Protein AF-A0A101E9X1-F1 (afdb_monomer_lite)

Radius of gyration: 12.65 Å; chains: 1; bounding box: 31×24×36 Å

pLDDT: mean 83.18, std 16.62, range [37.19, 96.62]

Structure (mmCIF, N/CA/C/O backbone):
data_AF-A0A101E9X1-F1
#
_entry.id   AF-A0A101E9X1-F1
#
loop_
_atom_site.group_PDB
_atom_site.id
_atom_site.type_symbol
_atom_site.label_atom_id
_atom_site.label_alt_id
_atom_site.label_comp_id
_atom_site.label_asym_id
_atom_site.label_entity_id
_atom_site.label_seq_id
_atom_site.pdbx_PDB_ins_code
_atom_site.Cartn_x
_atom_site.Cartn_y
_atom_site.Cartn_z
_atom_site.occupancy
_atom_site.B_iso_or_equiv
_atom_site.auth_seq_id
_atom_site.auth_comp_id
_atom_site.auth_asym_id
_atom_site.auth_atom_id
_atom_site.pdbx_PDB_model_num
ATOM 1 N N . MET A 1 1 ? -0.619 -6.859 2.491 1.00 91.12 1 MET A N 1
ATOM 2 C CA . MET A 1 1 ? 0.852 -6.901 2.347 1.00 91.12 1 MET A CA 1
ATOM 3 C C . MET A 1 1 ? 1.194 -7.325 0.937 1.00 91.12 1 MET A C 1
ATOM 5 O O . MET A 1 1 ? 0.418 -8.066 0.348 1.00 91.12 1 MET A O 1
ATOM 9 N N . ILE A 1 2 ? 2.324 -6.852 0.419 1.00 95.06 2 ILE A N 1
ATOM 10 C CA . ILE A 1 2 ? 2.844 -7.185 -0.905 1.00 95.06 2 ILE A CA 1
ATOM 11 C C . ILE A 1 2 ? 4.288 -7.663 -0.729 1.00 95.06 2 ILE A C 1
ATOM 13 O O . ILE A 1 2 ? 5.138 -6.909 -0.269 1.00 95.06 2 ILE A O 1
ATOM 17 N N . PHE A 1 3 ? 4.596 -8.898 -1.109 1.00 91.56 3 PHE A N 1
ATOM 18 C CA . PHE A 1 3 ? 5.970 -9.416 -1.084 1.00 91.56 3 PHE A CA 1
ATOM 19 C C . PHE A 1 3 ? 6.719 -9.015 -2.364 1.00 91.56 3 PHE A C 1
ATOM 21 O O . PHE A 1 3 ? 7.072 -9.852 -3.187 1.00 91.56 3 PHE A O 1
ATOM 28 N N . GLY A 1 4 ? 6.877 -7.708 -2.576 1.00 91.38 4 GLY A N 1
ATOM 29 C CA . GLY A 1 4 ? 7.430 -7.146 -3.808 1.00 91.38 4 GLY A CA 1
ATOM 30 C C . GLY A 1 4 ? 7.261 -5.631 -3.895 1.00 91.38 4 GLY A C 1
ATOM 31 O O . GLY A 1 4 ? 7.170 -4.946 -2.875 1.00 91.38 4 GLY A O 1
ATOM 32 N N . THR A 1 5 ? 7.213 -5.107 -5.119 1.00 91.31 5 THR A N 1
ATOM 33 C CA . THR A 1 5 ? 7.020 -3.675 -5.389 1.00 91.31 5 THR A CA 1
ATOM 34 C C . THR A 1 5 ? 5.559 -3.370 -5.698 1.00 91.31 5 THR A C 1
ATOM 36 O O . THR A 1 5 ? 4.979 -3.955 -6.610 1.00 91.31 5 THR A O 1
ATOM 39 N N . LEU A 1 6 ? 4.972 -2.411 -4.984 1.00 92.06 6 LEU A N 1
ATOM 40 C CA . LEU A 1 6 ? 3.659 -1.864 -5.316 1.00 92.06 6 LEU A CA 1
ATOM 41 C C . LEU A 1 6 ? 3.832 -0.691 -6.291 1.00 92.06 6 LEU A C 1
ATOM 43 O O . LEU A 1 6 ? 4.336 0.342 -5.872 1.00 92.06 6 LEU A O 1
ATOM 47 N N . ARG A 1 7 ? 3.415 -0.841 -7.559 1.00 90.06 7 ARG A N 1
ATOM 48 C CA . ARG A 1 7 ? 3.414 0.244 -8.576 1.00 90.06 7 ARG A CA 1
ATOM 49 C C . ARG A 1 7 ? 2.016 0.804 -8.884 1.00 90.06 7 ARG A C 1
ATOM 51 O O . ARG A 1 7 ? 1.861 1.929 -9.343 1.00 90.06 7 ARG A O 1
ATOM 58 N N . GLY A 1 8 ? 0.979 0.005 -8.646 1.00 91.00 8 GLY A N 1
ATOM 59 C CA . GLY A 1 8 ? -0.408 0.348 -8.963 1.00 91.00 8 GLY A CA 1
ATOM 60 C C . GLY A 1 8 ? -1.142 1.021 -7.806 1.00 91.00 8 GLY A C 1
ATOM 61 O O . GLY A 1 8 ? -0.575 1.819 -7.059 1.00 91.00 8 GLY A O 1
ATOM 62 N N . VAL A 1 9 ? -2.414 0.653 -7.666 1.00 93.31 9 VAL A N 1
ATOM 63 C CA . VAL A 1 9 ? -3.300 1.140 -6.609 1.00 93.31 9 VAL A CA 1
ATOM 64 C C . VAL A 1 9 ? -3.465 0.076 -5.531 1.00 93.31 9 VAL A C 1
ATOM 66 O O . VAL A 1 9 ? -3.667 -1.096 -5.844 1.00 93.31 9 VAL A O 1
ATOM 69 N N . ALA A 1 10 ? -3.433 0.478 -4.262 1.00 94.81 10 ALA A N 1
ATOM 70 C CA . ALA A 1 10 ? -3.823 -0.386 -3.150 1.00 94.81 10 ALA A CA 1
ATOM 71 C C . ALA A 1 10 ? -4.792 0.329 -2.205 1.00 94.81 10 ALA A C 1
ATOM 73 O O . ALA A 1 10 ? -4.634 1.518 -1.927 1.00 94.81 10 ALA A O 1
ATOM 74 N N . HIS A 1 11 ? -5.774 -0.415 -1.683 1.00 96.31 11 HIS A N 1
ATOM 75 C CA . HIS A 1 11 ? -6.721 0.067 -0.678 1.00 96.31 11 HIS A CA 1
ATOM 76 C C . HIS A 1 11 ? -6.781 -0.897 0.504 1.00 96.31 11 HIS A C 1
ATOM 78 O O . HIS A 1 11 ? -7.193 -2.046 0.360 1.00 96.31 11 HIS A O 1
ATOM 84 N N . ALA A 1 12 ? -6.367 -0.425 1.676 1.00 96.56 12 ALA A N 1
ATOM 85 C CA . ALA A 1 12 ? -6.495 -1.140 2.938 1.00 96.56 12 ALA A CA 1
ATOM 86 C C . ALA A 1 12 ? -7.597 -0.526 3.812 1.00 96.56 12 ALA A C 1
ATOM 88 O O . ALA A 1 12 ? -7.869 0.671 3.748 1.00 96.56 12 ALA A O 1
ATOM 89 N N . GLY A 1 13 ? -8.234 -1.348 4.650 1.00 95.88 13 GLY A N 1
ATOM 90 C CA . GL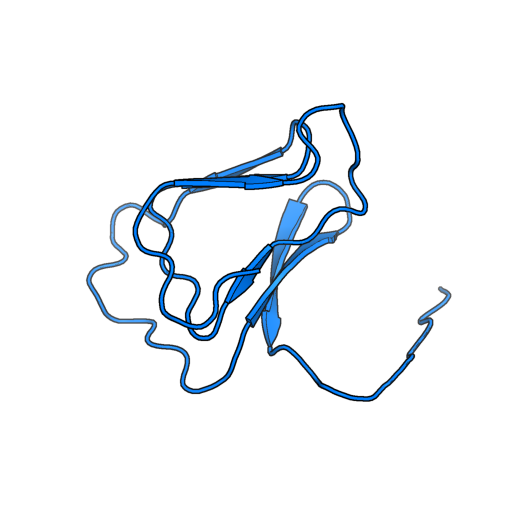Y A 1 13 ? -9.234 -0.866 5.606 1.00 95.88 13 GLY A CA 1
ATOM 91 C C . GLY A 1 13 ? -10.479 -0.251 4.958 1.00 95.88 13 GLY A C 1
ATOM 92 O O . GLY A 1 13 ? -11.030 0.689 5.518 1.00 95.88 13 GLY A O 1
AT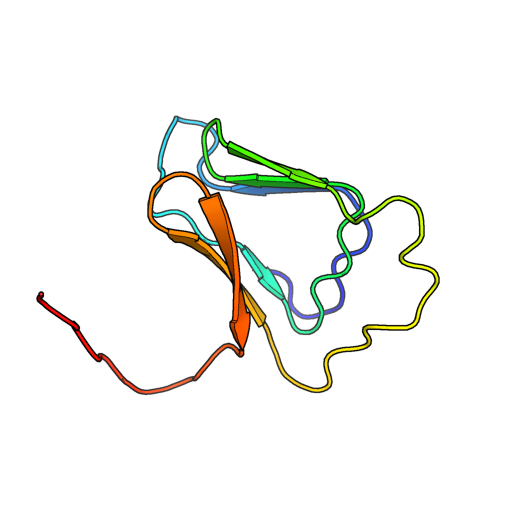OM 93 N N . ALA A 1 14 ? -10.922 -0.760 3.802 1.00 93.94 14 ALA A N 1
ATOM 94 C CA . ALA A 1 14 ? -12.007 -0.188 2.991 1.00 93.94 14 ALA A CA 1
ATOM 95 C C . ALA A 1 14 ? -13.321 0.089 3.754 1.00 93.94 14 ALA A C 1
ATOM 97 O O . ALA A 1 14 ? -14.048 1.009 3.399 1.00 93.94 14 ALA A O 1
ATOM 98 N N . TYR A 1 15 ? -13.583 -0.636 4.844 1.00 95.81 15 TYR A N 1
ATOM 99 C CA . TYR A 1 15 ? -14.718 -0.409 5.749 1.00 95.81 15 TYR A CA 1
ATOM 100 C C . TYR A 1 15 ? -14.469 0.676 6.819 1.00 95.81 15 TYR A C 1
ATOM 102 O O . TYR A 1 15 ? -15.093 0.657 7.874 1.00 95.81 15 TYR A O 1
ATOM 110 N N . GLY A 1 16 ? -13.531 1.598 6.593 1.00 94.38 16 GLY A N 1
ATOM 111 C CA . GLY A 1 16 ? -13.229 2.698 7.520 1.00 94.38 16 GLY A CA 1
ATOM 112 C C . GLY A 1 16 ? -12.199 2.372 8.607 1.00 94.38 16 GLY A C 1
ATOM 113 O O . GLY A 1 16 ? -12.049 3.132 9.559 1.00 94.38 16 GLY A O 1
ATOM 114 N N . ASN A 1 17 ? -11.460 1.265 8.491 1.00 96.25 17 ASN A N 1
ATOM 115 C CA . ASN A 1 17 ? -10.441 0.916 9.481 1.00 96.25 17 ASN A CA 1
ATOM 116 C C . ASN A 1 17 ? -9.147 1.714 9.252 1.00 96.25 17 ASN A C 1
ATOM 118 O O . ASN A 1 17 ? -8.305 1.332 8.438 1.00 96.25 17 ASN A O 1
ATOM 122 N N . THR A 1 18 ? -8.968 2.791 10.016 1.00 95.62 18 THR A N 1
ATOM 123 C CA . THR A 1 18 ? -7.787 3.670 9.962 1.00 95.62 18 THR A CA 1
ATOM 124 C C . THR A 1 18 ? -6.519 3.046 10.548 1.00 95.62 18 THR A C 1
ATOM 126 O O . THR A 1 18 ? -5.424 3.542 10.295 1.00 95.62 18 THR A O 1
ATOM 129 N N . ARG A 1 19 ? -6.638 1.931 11.285 1.00 95.31 19 ARG A N 1
ATOM 130 C CA . ARG A 1 19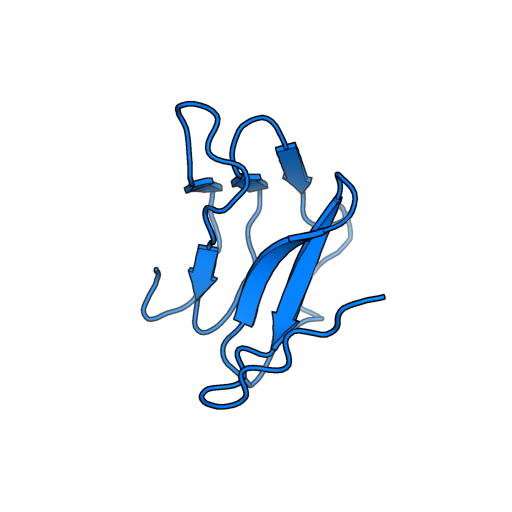 ? -5.498 1.151 11.800 1.00 95.31 19 ARG A CA 1
ATOM 131 C C . ARG A 1 19 ? -4.935 0.167 10.775 1.00 95.31 19 ARG A C 1
ATOM 133 O O . ARG A 1 19 ? -3.967 -0.530 11.072 1.00 95.31 19 ARG A O 1
ATOM 140 N N . ALA A 1 20 ? -5.559 0.052 9.603 1.00 96.06 20 ALA A N 1
ATOM 141 C CA . ALA A 1 20 ? -5.047 -0.789 8.536 1.00 96.06 20 ALA A CA 1
ATOM 142 C C . ALA A 1 20 ? -3.729 -0.228 7.985 1.00 96.06 20 ALA A C 1
ATOM 144 O O . ALA A 1 20 ? -3.492 0.978 7.990 1.00 96.06 20 ALA A O 1
ATOM 145 N N . VAL A 1 21 ? -2.879 -1.120 7.485 1.00 95.38 21 VAL A N 1
ATOM 146 C CA . VAL A 1 21 ? -1.568 -0.763 6.938 1.00 95.38 21 VAL A CA 1
ATOM 147 C C . VAL A 1 21 ? -1.355 -1.412 5.580 1.00 95.38 21 VAL A C 1
ATOM 149 O O . VAL A 1 21 ? -1.877 -2.497 5.301 1.00 95.38 21 VAL A O 1
ATOM 152 N N . VAL A 1 22 ? -0.546 -0.770 4.742 1.00 95.81 22 VAL A N 1
ATOM 153 C CA . VAL A 1 22 ? -0.037 -1.361 3.502 1.00 95.81 22 VAL A CA 1
ATOM 154 C C . VAL A 1 22 ? 1.470 -1.484 3.631 1.00 95.81 22 VAL A C 1
ATOM 156 O O . VAL A 1 22 ? 2.160 -0.477 3.669 1.00 95.81 22 VAL A O 1
ATOM 159 N N . ALA A 1 23 ? 1.980 -2.712 3.695 1.00 94.75 23 ALA A N 1
ATOM 160 C CA . ALA A 1 23 ? 3.417 -2.967 3.685 1.00 94.75 23 ALA A CA 1
ATOM 161 C C . ALA A 1 23 ? 3.844 -3.648 2.385 1.00 94.75 23 ALA A C 1
ATOM 163 O O . ALA A 1 23 ? 3.130 -4.533 1.889 1.00 94.75 23 ALA A O 1
ATOM 164 N N . ALA A 1 24 ? 4.996 -3.235 1.862 1.00 93.69 24 ALA A N 1
ATOM 165 C CA . ALA A 1 24 ? 5.623 -3.782 0.665 1.00 93.69 24 ALA A CA 1
ATOM 166 C C . ALA A 1 24 ? 7.155 -3.770 0.793 1.00 93.69 24 ALA A C 1
ATOM 168 O O . ALA A 1 24 ? 7.695 -3.057 1.633 1.00 93.69 24 ALA A O 1
ATOM 169 N N . PHE A 1 25 ? 7.874 -4.520 -0.047 1.00 91.38 25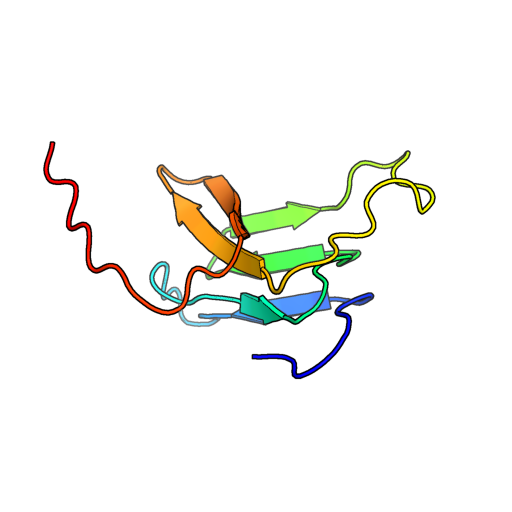 PHE A N 1
ATOM 170 C CA . PHE A 1 25 ? 9.334 -4.362 -0.131 1.00 91.38 25 PHE A CA 1
ATOM 171 C C . PHE A 1 25 ? 9.729 -3.011 -0.725 1.00 91.38 25 PHE A C 1
ATOM 173 O O . PHE A 1 25 ? 10.773 -2.483 -0.370 1.00 91.38 25 PHE A O 1
ATOM 180 N N . LYS A 1 26 ? 8.896 -2.474 -1.623 1.00 89.25 26 LYS A N 1
ATOM 181 C CA . LYS A 1 26 ? 9.020 -1.123 -2.178 1.00 89.25 26 LYS A CA 1
ATOM 182 C C . LYS A 1 26 ? 7.627 -0.530 -2.380 1.00 89.25 26 LYS A C 1
ATOM 184 O O . LYS A 1 26 ? 6.794 -1.168 -3.039 1.00 89.25 26 LYS A O 1
ATOM 189 N N . LEU A 1 27 ? 7.366 0.653 -1.832 1.00 90.38 27 LEU A N 1
ATOM 190 C CA . LEU A 1 27 ? 6.128 1.398 -2.046 1.00 90.38 27 LEU A CA 1
ATOM 191 C C . LEU A 1 27 ? 6.340 2.495 -3.096 1.00 90.38 27 LEU A C 1
ATOM 193 O O . LEU A 1 27 ? 6.674 3.626 -2.766 1.00 90.38 27 LEU A O 1
ATOM 197 N N . ASN A 1 28 ? 6.013 2.183 -4.354 1.00 89.44 28 ASN A N 1
ATOM 198 C CA . ASN A 1 28 ? 5.953 3.162 -5.447 1.00 89.44 28 ASN A CA 1
ATOM 199 C C . ASN A 1 28 ? 4.523 3.264 -6.026 1.00 89.44 28 ASN A C 1
ATOM 201 O O . ASN A 1 28 ? 4.347 3.127 -7.239 1.00 89.44 28 ASN A O 1
ATOM 205 N N . PRO A 1 29 ? 3.468 3.408 -5.196 1.00 90.12 29 PRO A N 1
ATOM 206 C CA . PRO A 1 29 ? 2.098 3.371 -5.683 1.00 90.12 29 PRO A CA 1
ATOM 207 C C . PRO A 1 29 ? 1.751 4.630 -6.480 1.00 90.12 29 PRO A C 1
ATOM 209 O O . PRO A 1 29 ? 1.943 5.746 -6.008 1.00 90.12 29 PRO A O 1
ATOM 212 N N . THR A 1 30 ? 1.099 4.453 -7.626 1.00 89.94 30 THR A N 1
ATOM 213 C CA . THR A 1 30 ? 0.354 5.543 -8.290 1.00 89.94 30 THR A CA 1
ATOM 214 C C . THR A 1 30 ? -0.729 6.119 -7.371 1.00 89.94 30 THR A C 1
ATOM 216 O O . THR A 1 30 ? -0.968 7.327 -7.354 1.00 89.94 30 THR A O 1
ATOM 219 N N . GLN A 1 31 ? -1.367 5.268 -6.558 1.00 91.69 31 GLN A N 1
ATOM 220 C CA . GLN A 1 31 ? -2.316 5.692 -5.534 1.00 91.69 31 GLN A CA 1
ATOM 221 C C . GLN A 1 31 ? -2.343 4.724 -4.346 1.00 91.69 31 GLN A C 1
ATOM 223 O O . GLN A 1 31 ? -2.430 3.507 -4.505 1.00 91.69 31 GLN A O 1
ATOM 228 N N . LEU A 1 32 ? -2.359 5.268 -3.134 1.00 93.62 32 LEU A N 1
ATOM 229 C CA . LEU A 1 32 ? -2.458 4.499 -1.902 1.00 93.62 32 LEU A CA 1
ATOM 230 C C . LEU A 1 32 ? -3.651 4.967 -1.077 1.00 93.62 32 LEU A C 1
ATOM 232 O O . LEU A 1 32 ? -3.813 6.162 -0.838 1.00 93.62 32 LEU A O 1
ATOM 236 N N . ARG A 1 33 ? -4.497 4.032 -0.642 1.00 95.56 33 ARG A N 1
ATOM 237 C CA . ARG A 1 33 ? -5.670 4.324 0.186 1.00 95.56 33 ARG A CA 1
ATOM 238 C C . ARG A 1 33 ? -5.654 3.517 1.473 1.00 95.56 33 ARG A C 1
ATOM 240 O O . ARG A 1 33 ? -5.440 2.303 1.449 1.00 95.56 33 ARG A O 1
ATOM 247 N N . ILE A 1 34 ? -5.944 4.180 2.584 1.00 96.62 34 ILE A N 1
ATOM 248 C CA . ILE A 1 34 ? -6.143 3.545 3.888 1.00 96.62 34 ILE A CA 1
ATOM 249 C C . ILE A 1 34 ? -7.410 4.148 4.487 1.00 96.62 34 ILE A C 1
ATOM 251 O O . ILE A 1 34 ? -7.471 5.354 4.709 1.00 96.62 34 ILE A O 1
ATOM 255 N N . ALA A 1 35 ? -8.436 3.326 4.709 1.00 96.12 35 ALA A N 1
ATOM 256 C CA . ALA A 1 35 ? -9.784 3.800 5.020 1.00 96.12 35 ALA A CA 1
ATOM 257 C C . ALA A 1 35 ? -10.262 4.833 3.979 1.00 96.12 35 ALA A C 1
ATOM 259 O O . ALA A 1 35 ? -10.2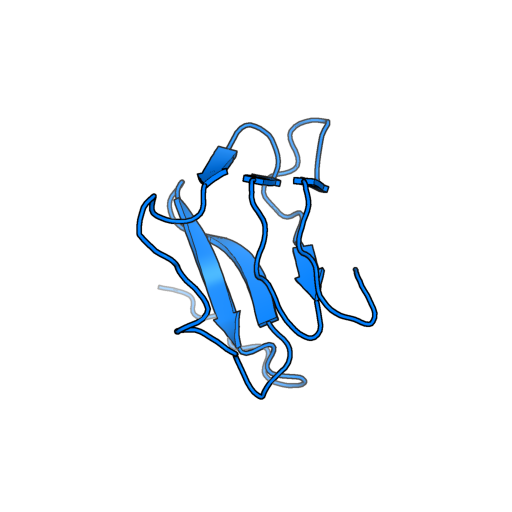91 4.536 2.784 1.00 96.12 35 ALA A O 1
ATOM 260 N N . ASN A 1 36 ? -10.631 6.029 4.422 1.00 95.00 36 ASN A N 1
ATOM 261 C CA . ASN A 1 36 ? -11.055 7.162 3.602 1.00 95.00 36 ASN A CA 1
ATOM 262 C C . ASN A 1 36 ? -9.902 8.109 3.213 1.00 95.00 36 ASN A C 1
ATOM 264 O O . ASN A 1 36 ? -10.139 9.096 2.521 1.00 95.00 36 ASN A O 1
ATOM 268 N N . TYR A 1 37 ? -8.668 7.822 3.631 1.00 94.69 37 TYR A N 1
ATOM 269 C CA . TYR A 1 37 ? -7.498 8.642 3.332 1.00 94.69 37 TYR A CA 1
ATOM 270 C C . TYR A 1 37 ? -6.834 8.185 2.039 1.00 94.69 37 TYR A C 1
ATOM 272 O O . TYR A 1 37 ? -6.684 6.986 1.786 1.00 94.69 37 TYR A O 1
ATOM 280 N N . ILE A 1 38 ? -6.418 9.154 1.228 1.00 92.12 38 ILE A N 1
ATOM 281 C CA . ILE A 1 38 ? -5.817 8.929 -0.083 1.00 92.12 38 ILE A CA 1
ATOM 282 C C . ILE A 1 38 ? -4.484 9.663 -0.133 1.00 92.12 38 ILE A C 1
ATOM 284 O O . ILE A 1 38 ? -4.426 10.858 0.134 1.00 92.12 38 ILE A O 1
ATOM 288 N N . SER A 1 39 ? -3.441 8.952 -0.541 1.00 87.81 39 SER A N 1
ATOM 289 C CA . SER A 1 39 ? -2.153 9.519 -0.917 1.00 87.81 39 SER A CA 1
ATOM 290 C C . SER A 1 39 ? -1.846 9.181 -2.372 1.00 87.81 39 SER A C 1
ATOM 292 O O . SER A 1 39 ? -2.229 8.117 -2.874 1.00 87.81 39 SER A O 1
ATOM 294 N N . ARG A 1 40 ? -1.208 10.117 -3.069 1.00 83.00 40 ARG A N 1
ATOM 295 C CA . ARG A 1 40 ? -0.747 9.964 -4.450 1.00 83.00 40 ARG A CA 1
ATOM 296 C C . ARG A 1 40 ? 0.752 10.208 -4.472 1.00 83.00 40 ARG A C 1
ATOM 298 O O . ARG A 1 40 ? 1.243 11.026 -3.694 1.00 83.00 40 ARG A O 1
ATOM 305 N N . ALA A 1 41 ? 1.455 9.504 -5.353 1.00 73.25 41 ALA A N 1
ATOM 306 C CA . ALA A 1 41 ? 2.831 9.865 -5.651 1.00 73.25 41 ALA A CA 1
ATOM 307 C C . ALA A 1 41 ? 2.869 11.313 -6.184 1.00 73.25 41 ALA A C 1
ATOM 309 O O . ALA A 1 41 ? 1.930 11.713 -6.878 1.00 73.25 41 ALA A O 1
ATOM 310 N N . PRO A 1 42 ? 3.899 12.105 -5.845 1.00 68.62 42 PRO A N 1
ATOM 311 C CA . PRO A 1 42 ? 4.077 13.418 -6.446 1.00 68.62 42 PRO A CA 1
ATOM 312 C C . PRO A 1 42 ? 4.226 13.285 -7.967 1.00 68.62 42 PRO A C 1
ATOM 314 O O . PRO A 1 42 ? 4.829 12.323 -8.442 1.00 68.62 42 PRO A O 1
ATOM 317 N N . ASP A 1 43 ? 3.699 14.258 -8.715 1.00 64.88 43 ASP A N 1
ATOM 318 C CA . ASP A 1 43 ? 3.613 14.218 -10.187 1.00 64.88 43 ASP A CA 1
ATOM 319 C C . ASP A 1 43 ? 4.983 14.064 -10.883 1.00 64.88 43 ASP A C 1
ATOM 321 O O . ASP A 1 43 ? 5.050 13.615 -12.024 1.00 64.88 43 ASP A O 1
ATOM 325 N N . ASN A 1 44 ? 6.075 14.369 -10.173 1.00 59.72 44 ASN A N 1
ATOM 326 C CA . ASN A 1 44 ? 7.449 14.388 -10.678 1.00 59.72 44 ASN A CA 1
ATOM 327 C C . ASN A 1 44 ? 8.291 13.219 -10.130 1.00 59.72 44 ASN A C 1
ATOM 329 O O . ASN A 1 44 ? 9.517 13.265 -10.189 1.00 59.72 44 ASN A O 1
ATOM 333 N N . ALA A 1 45 ? 7.666 12.212 -9.510 1.00 59.16 45 ALA A N 1
ATOM 334 C CA . ALA A 1 45 ? 8.358 11.056 -8.939 1.00 59.16 45 ALA A CA 1
ATOM 335 C C . ALA A 1 45 ? 8.799 10.072 -10.038 1.00 59.16 45 ALA A C 1
ATOM 337 O O . ALA A 1 45 ? 8.390 8.910 -10.064 1.00 59.16 45 ALA A O 1
ATOM 338 N N . GLU A 1 46 ? 9.610 10.546 -10.978 1.00 52.91 46 GLU A N 1
ATOM 339 C CA . GLU A 1 46 ? 10.270 9.718 -11.977 1.00 52.91 46 GLU A CA 1
ATOM 340 C C . GLU A 1 46 ? 11.406 8.957 -11.283 1.00 52.91 46 GLU A C 1
ATOM 342 O O . GLU A 1 46 ? 12.463 9.516 -11.032 1.00 52.91 46 GLU A O 1
ATOM 347 N N . ASP A 1 47 ? 11.154 7.701 -10.897 1.00 54.66 47 ASP A N 1
ATOM 348 C CA . ASP A 1 47 ? 12.140 6.668 -10.521 1.00 54.66 47 ASP A CA 1
ATOM 349 C C . ASP A 1 47 ? 13.211 6.990 -9.437 1.00 54.66 47 ASP A C 1
ATOM 351 O O . ASP A 1 47 ? 13.988 6.105 -9.079 1.00 54.66 47 ASP A O 1
ATOM 355 N N . GLU A 1 48 ? 13.241 8.184 -8.835 1.00 54.22 48 GLU A N 1
ATOM 356 C CA . GLU A 1 48 ? 14.336 8.615 -7.946 1.00 54.22 48 GLU A CA 1
ATOM 357 C C . GLU A 1 48 ? 14.288 7.995 -6.543 1.00 54.22 48 GLU A C 1
ATOM 359 O O . GLU A 1 48 ? 15.331 7.794 -5.915 1.00 54.22 48 GLU A O 1
ATOM 364 N N . TYR A 1 49 ? 13.105 7.631 -6.037 1.00 61.66 49 TYR A N 1
ATOM 365 C CA . TYR A 1 49 ? 12.980 7.013 -4.715 1.00 61.66 49 TYR A CA 1
ATOM 366 C C . TYR A 1 49 ? 12.809 5.496 -4.823 1.00 61.66 49 TYR A C 1
ATOM 368 O O . TYR A 1 49 ? 11.704 4.950 -4.796 1.00 61.66 49 TYR A O 1
ATOM 376 N N . VAL A 1 50 ? 13.935 4.791 -4.946 1.00 63.53 50 VAL A N 1
ATOM 377 C CA . VAL A 1 50 ? 13.991 3.334 -4.784 1.00 63.53 50 VAL A CA 1
ATOM 378 C C . VAL A 1 50 ? 14.456 3.025 -3.368 1.00 63.53 50 VAL A C 1
ATOM 380 O O . VAL A 1 50 ? 15.650 2.928 -3.086 1.00 63.53 50 VAL A O 1
ATOM 383 N N . SER A 1 51 ? 13.494 2.838 -2.468 1.00 68.50 51 SER A N 1
ATOM 384 C CA . SER A 1 51 ? 13.772 2.336 -1.123 1.00 68.50 51 SER A CA 1
ATOM 385 C C . SER A 1 51 ? 14.483 0.976 -1.205 1.00 68.50 51 SER A C 1
ATOM 387 O O . SER A 1 51 ? 14.065 0.084 -1.953 1.00 68.50 51 SER A O 1
ATOM 389 N N . GLN A 1 52 ? 15.586 0.808 -0.467 1.00 80.62 52 GLN A N 1
ATOM 390 C CA . GLN A 1 52 ? 16.332 -0.462 -0.394 1.00 80.62 52 GLN A CA 1
ATOM 391 C C . GLN A 1 52 ? 15.856 -1.376 0.743 1.00 80.62 52 GLN A C 1
ATOM 393 O O . GLN A 1 52 ? 16.401 -2.456 0.959 1.00 80.62 52 GLN A O 1
ATOM 398 N N . HIS A 1 53 ? 14.846 -0.943 1.484 1.00 87.88 53 HIS A N 1
ATOM 399 C CA . HIS A 1 53 ? 14.312 -1.622 2.654 1.00 87.88 53 HIS A CA 1
ATOM 400 C C . HIS 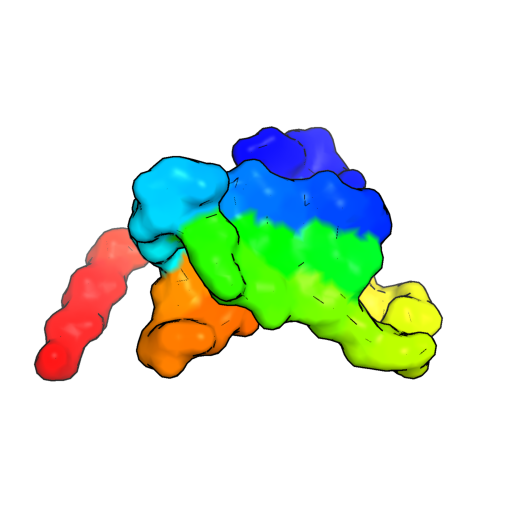A 1 53 ? 12.795 -1.729 2.528 1.00 87.88 53 HIS A C 1
ATOM 402 O O . HIS A 1 53 ? 12.192 -0.851 1.913 1.00 87.88 53 HIS A O 1
ATOM 408 N N . PRO A 1 54 ? 12.173 -2.757 3.132 1.00 91.69 54 PRO A N 1
ATOM 409 C CA . PRO A 1 54 ? 10.725 -2.845 3.183 1.00 91.69 54 PRO A CA 1
ATOM 410 C C . PRO A 1 54 ? 10.115 -1.629 3.881 1.00 91.69 54 PRO A C 1
ATOM 412 O O . PRO A 1 54 ? 10.719 -1.037 4.776 1.00 91.69 54 PRO A O 1
ATOM 415 N N . GLU A 1 55 ? 8.903 -1.274 3.480 1.00 93.12 55 GLU A N 1
ATOM 416 C CA . GLU A 1 55 ? 8.210 -0.061 3.904 1.00 93.12 55 GLU A CA 1
ATOM 417 C C . GLU A 1 55 ? 6.793 -0.387 4.351 1.00 93.12 55 GLU A C 1
ATOM 419 O O . GLU A 1 55 ? 6.176 -1.355 3.895 1.00 93.12 55 GLU A O 1
ATOM 424 N N . VAL A 1 56 ? 6.269 0.450 5.240 1.00 94.31 56 VAL A N 1
ATOM 425 C CA . VAL A 1 56 ? 4.884 0.402 5.691 1.00 94.31 56 VAL A CA 1
ATOM 426 C C . VAL A 1 56 ? 4.253 1.778 5.573 1.00 94.31 56 VAL A C 1
ATOM 428 O O . VAL A 1 56 ? 4.818 2.782 5.994 1.00 94.31 56 VAL A O 1
ATOM 431 N N . ALA A 1 57 ? 3.059 1.806 4.996 1.00 94.88 57 ALA A N 1
ATOM 432 C CA . ALA A 1 57 ? 2.186 2.958 4.996 1.00 94.88 57 ALA A CA 1
ATOM 433 C C . ALA A 1 57 ? 1.089 2.792 6.044 1.00 94.88 57 ALA A C 1
ATOM 435 O O . ALA A 1 57 ? 0.423 1.748 6.096 1.00 94.88 57 ALA A O 1
ATOM 436 N N . ARG A 1 58 ? 0.875 3.838 6.842 1.00 94.88 58 ARG A N 1
ATOM 437 C CA . ARG A 1 58 ? -0.163 3.906 7.879 1.00 94.88 58 ARG A CA 1
ATOM 438 C C . ARG A 1 58 ? -0.720 5.317 8.011 1.00 94.88 58 ARG A C 1
ATOM 440 O O . ARG A 1 58 ? -0.136 6.269 7.501 1.00 94.88 58 ARG A O 1
ATOM 447 N N . ILE A 1 59 ? -1.827 5.449 8.735 1.00 95.00 59 ILE A N 1
ATOM 448 C CA . ILE A 1 59 ? -2.340 6.761 9.129 1.00 95.00 59 ILE A CA 1
ATOM 449 C C . ILE A 1 59 ? -1.610 7.253 10.380 1.00 95.00 59 ILE A C 1
ATOM 451 O O . ILE A 1 59 ? -1.512 6.535 11.376 1.00 95.00 59 ILE A O 1
ATOM 455 N N . CYS A 1 60 ? -1.117 8.487 10.323 1.00 91.75 60 CYS A N 1
ATOM 456 C CA . CYS A 1 60 ? -0.582 9.237 11.451 1.00 91.75 60 CYS A CA 1
ATOM 457 C C . CYS A 1 60 ? -1.163 10.651 11.391 1.00 91.75 60 CYS A C 1
ATOM 459 O O . CYS A 1 60 ? -1.015 11.323 10.375 1.00 91.75 60 CYS A O 1
ATOM 461 N N . GLU A 1 61 ? -1.876 11.073 12.439 1.00 90.88 61 GLU A N 1
ATOM 462 C CA . GLU A 1 61 ? -2.466 12.423 12.532 1.00 90.88 61 GLU A CA 1
ATOM 463 C C . GLU A 1 61 ? -3.294 12.826 11.293 1.00 90.88 61 GLU A C 1
ATOM 465 O O . GLU A 1 61 ? -3.216 13.942 10.791 1.00 90.88 61 GLU A O 1
ATOM 470 N N . GLY A 1 62 ? -4.068 11.880 10.750 1.00 89.94 62 GLY A N 1
ATOM 471 C CA . GLY A 1 62 ? -4.906 12.111 9.567 1.00 89.94 62 GLY A CA 1
ATOM 472 C C . GLY A 1 62 ? -4.155 12.146 8.231 1.00 89.94 62 GLY A C 1
ATOM 473 O O . GLY A 1 62 ? -4.774 12.393 7.201 1.00 89.94 62 GLY A O 1
ATOM 474 N N . ASN A 1 63 ? -2.855 11.856 8.220 1.00 90.31 63 ASN A N 1
ATOM 475 C CA . ASN A 1 63 ? -2.037 11.789 7.015 1.00 90.31 63 ASN A CA 1
ATOM 476 C C . ASN A 1 63 ? -1.558 10.360 6.759 1.00 90.31 63 ASN A C 1
ATOM 478 O O . ASN A 1 63 ? -1.304 9.596 7.692 1.00 90.31 63 ASN A O 1
ATOM 482 N N . VAL A 1 64 ? -1.414 9.989 5.487 1.00 92.00 64 VAL A N 1
ATOM 483 C CA . VAL A 1 64 ? -0.758 8.731 5.110 1.00 92.00 64 VAL A CA 1
ATOM 484 C C . VAL A 1 64 ? 0.749 8.953 5.185 1.00 92.00 64 VAL A C 1
ATOM 486 O O . VAL A 1 64 ? 1.295 9.732 4.409 1.00 92.00 64 VAL A O 1
ATOM 489 N N . VAL A 1 65 ? 1.415 8.255 6.100 1.00 91.69 65 VAL A N 1
ATOM 490 C CA . VAL A 1 65 ? 2.868 8.315 6.285 1.00 91.69 65 VAL A CA 1
ATOM 491 C C . VAL A 1 65 ? 3.477 6.992 5.851 1.00 91.69 65 VAL A C 1
ATOM 493 O O . VAL A 1 65 ? 2.950 5.930 6.189 1.00 91.69 65 VAL A O 1
ATOM 496 N N . ILE A 1 66 ? 4.578 7.069 5.105 1.00 90.69 66 ILE A N 1
ATOM 497 C CA . ILE A 1 66 ? 5.389 5.921 4.700 1.00 90.69 66 ILE A CA 1
ATOM 498 C C . ILE A 1 66 ? 6.670 5.929 5.531 1.00 90.69 66 ILE A C 1
ATOM 500 O O . ILE A 1 66 ? 7.372 6.936 5.588 1.00 90.69 66 ILE A O 1
ATOM 504 N N . GLU A 1 67 ? 6.970 4.809 6.179 1.00 90.38 67 GLU A N 1
ATOM 505 C CA . GLU A 1 67 ? 8.169 4.631 6.998 1.00 90.38 67 GLU A CA 1
ATOM 506 C C . GLU A 1 67 ? 8.841 3.284 6.709 1.00 90.38 67 GLU A C 1
ATOM 508 O O . GLU A 1 67 ? 8.221 2.351 6.187 1.00 90.38 67 GLU A O 1
ATOM 513 N N . LYS A 1 68 ? 10.126 3.165 7.062 1.00 91.56 68 LYS A N 1
ATOM 514 C CA . LYS A 1 68 ? 10.855 1.897 6.945 1.00 91.56 68 LYS A CA 1
ATOM 515 C C . LYS A 1 68 ? 10.213 0.862 7.864 1.00 91.56 68 LYS A C 1
ATOM 517 O O . LYS A 1 68 ? 10.069 1.095 9.066 1.00 91.56 68 LYS A O 1
ATOM 522 N N . LEU A 1 69 ? 9.883 -0.301 7.315 1.00 88.00 69 LEU A N 1
ATOM 523 C CA . LEU A 1 69 ? 9.373 -1.426 8.081 1.00 88.00 69 LEU A CA 1
ATOM 524 C C . LEU A 1 69 ? 10.488 -1.940 8.997 1.00 88.00 69 LEU A C 1
ATOM 526 O O . LEU A 1 69 ? 11.392 -2.661 8.578 1.00 88.00 69 LEU A O 1
ATOM 530 N N . SER A 1 70 ? 10.408 -1.562 10.266 1.00 80.50 70 SER A N 1
ATOM 531 C CA . SER A 1 70 ? 11.321 -2.029 11.302 1.00 80.50 70 SER A CA 1
ATOM 532 C C . SER A 1 70 ? 10.729 -3.283 11.939 1.00 80.50 70 SER A C 1
ATOM 534 O O . SER A 1 70 ? 9.776 -3.207 12.716 1.00 80.50 70 SER A O 1
ATOM 536 N N . LEU A 1 71 ? 11.262 -4.458 11.593 1.00 66.56 71 LEU A N 1
ATOM 537 C CA . LEU A 1 71 ? 10.888 -5.711 12.247 1.00 66.56 71 LEU A CA 1
ATOM 538 C C . LEU A 1 71 ? 11.520 -5.757 13.643 1.00 66.56 71 LEU A C 1
ATOM 540 O O . LEU A 1 71 ? 12.644 -6.214 13.814 1.00 66.56 71 LEU A O 1
ATOM 544 N N . GLY A 1 72 ? 10.784 -5.250 14.632 1.00 58.72 72 GLY A N 1
ATOM 545 C CA . GLY A 1 72 ? 11.165 -5.316 16.041 1.00 58.72 72 GLY A CA 1
ATOM 546 C C . GLY A 1 72 ? 11.485 -3.961 16.661 1.00 58.72 72 GLY A C 1
ATOM 547 O O . GLY A 1 72 ? 12.641 -3.619 16.861 1.00 58.72 72 GLY A O 1
ATOM 548 N N . ALA A 1 73 ? 10.441 -3.223 17.031 1.00 43.81 73 ALA A N 1
ATOM 549 C CA . ALA A 1 73 ? 10.392 -2.443 18.265 1.00 43.81 73 ALA A CA 1
ATOM 550 C C . ALA A 1 73 ? 8.951 -1.967 18.460 1.00 43.81 73 ALA A C 1
ATOM 552 O O . ALA A 1 73 ? 8.498 -1.033 17.803 1.00 43.81 73 ALA A O 1
ATOM 553 N N . ASN A 1 74 ? 8.234 -2.586 19.398 1.00 48.34 74 ASN A N 1
ATOM 554 C CA . ASN A 1 74 ? 7.131 -1.910 20.068 1.00 48.34 74 ASN A CA 1
ATOM 555 C C . ASN A 1 74 ? 7.734 -0.702 20.799 1.00 48.34 74 ASN A C 1
ATOM 557 O O . ASN A 1 74 ? 8.131 -0.800 21.956 1.00 48.34 74 ASN A O 1
ATOM 561 N N . LYS A 1 75 ? 7.841 0.441 20.125 1.00 47.84 75 LYS A N 1
ATOM 562 C CA . LYS A 1 75 ? 7.837 1.724 20.816 1.00 47.84 75 LYS A CA 1
ATOM 563 C C . LYS A 1 75 ? 6.417 2.243 20.723 1.00 47.84 75 LYS A C 1
ATOM 565 O O . LYS A 1 75 ? 6.053 2.957 19.795 1.00 47.84 75 LYS A O 1
ATOM 570 N N . VAL A 1 76 ? 5.619 1.830 21.705 1.00 54.81 76 VAL A N 1
ATOM 571 C CA . VAL A 1 76 ? 4.474 2.615 22.159 1.00 54.81 76 VAL A CA 1
ATOM 572 C C . VAL A 1 76 ? 5.062 3.953 22.602 1.00 54.81 76 VAL A C 1
ATOM 574 O O . VAL A 1 76 ? 5.518 4.097 23.731 1.00 54.81 76 VAL A O 1
ATOM 577 N N . SER A 1 77 ? 5.170 4.899 21.673 1.00 44.00 77 SER A N 1
ATOM 578 C CA . SER A 1 77 ? 5.459 6.283 22.013 1.00 44.00 77 SER A CA 1
ATOM 579 C C . SER A 1 77 ? 4.123 6.908 22.378 1.00 44.00 77 SER A C 1
ATOM 581 O O . SER A 1 77 ? 3.456 7.517 21.549 1.00 44.00 77 SER A O 1
ATOM 583 N N . THR A 1 78 ? 3.710 6.661 23.619 1.00 44.84 78 THR A N 1
ATOM 584 C CA . THR A 1 78 ? 2.849 7.581 24.351 1.00 44.84 78 THR A CA 1
ATOM 585 C C . THR A 1 78 ? 3.555 8.933 24.349 1.00 44.84 78 THR A C 1
ATOM 587 O O . THR A 1 78 ? 4.678 9.042 24.848 1.00 44.84 78 THR A O 1
ATOM 590 N N . GLN A 1 79 ? 2.925 9.935 23.753 1.00 37.19 79 GLN A N 1
ATOM 591 C CA . GLN A 1 79 ? 2.917 11.261 24.353 1.00 37.19 79 GLN A CA 1
ATOM 592 C C . GLN A 1 79 ? 1.520 11.479 24.916 1.00 37.19 79 GLN A C 1
ATOM 594 O O . GLN A 1 79 ? 0.562 11.000 24.263 1.00 37.19 79 GLN A O 1
#

Sequence (79 aa):
MIFGTLRGVAHAGAYGNTRAVVAAFKLNPTQLRIANYISRAPDNAEDEYVSQHPEVARICEGNVVIEKLSLGANKVSTQ

Secondary structure (DSSP, 8-state):
-EEEEE-SEEEE-TTT-TT--EEEEEE--SEEEETTEEEE--TT--S----SS-EEEEEETTEEEEEE--SS-------

Foldseek 3Di:
DEAAEAAEEDAACCVQPQATKDKYQHYNYCWYYYHPAIDGDPPPPDPPDDDNAIWMWGDDPNHTDIDGPDPDDPPPPDD